Protein AF-A0A6G1SJN9-F1 (afdb_monomer_lite)

Secondary structure (DSSP, 8-state):
-B-TTSSB--------HHHHHHHHSHHHHHHHHHHHHHHHHH--HHHHHHHHHHHHHHHHHHHHHHHHHHT----PPPPPPP----------------------------

Foldseek 3Di:
DQDPVSDDDDDDDDDDPVVVVLCPPPVNVVLVVVLVVVLVPDDDDPVSVVSVVVNVVVSVVVSVVVCVVVVVDPDDDRDDPPDPPPPPPDDDDDDDDDDDDDDDDDDDDD

pLDDT: mean 72.7, std 18.98, range [38.31, 94.0]

Radius of gyration: 26.53 Å; chains: 1; bounding box: 51×77×39 Å

Organism: NCBI:txid561515

InterPro domains:
  IPR015925 Ryanodine/Inositol 1,4,5-trisphosphate receptor [PTHR46399] (1-83)

Sequence (110 aa):
IMGSSKRIERVYFEIKESTLDQWAKPQIQESKRAFFYSIVTEGDGKEKLEAFVNFCEDTIFEMQHASNILGEDAEEPPTKADKYPFDAGASSSSSDASSSGSSGGGGGAT

Structure (mmCIF, N/CA/C/O backbone):
data_AF-A0A6G1SJN9-F1
#
_entry.id   AF-A0A6G1SJN9-F1
#
loop_
_atom_site.group_PDB
_atom_site.id
_atom_site.type_symbol
_atom_site.label_atom_id
_atom_site.label_alt_id
_atom_site.label_comp_id
_atom_site.label_asym_id
_atom_site.label_entity_id
_atom_site.label_seq_id
_atom_site.pdbx_PDB_ins_code
_atom_site.Cartn_x
_atom_site.Cartn_y
_atom_site.Cartn_z
_atom_site.occupancy
_atom_site.B_iso_or_equiv
_atom_site.auth_seq_id
_atom_site.auth_comp_id
_atom_site.auth_asym_id
_atom_site.auth_atom_id
_atom_site.pdbx_PDB_model_num
ATOM 1 N N . ILE A 1 1 ? -13.438 5.556 3.518 1.00 87.31 1 ILE A N 1
ATOM 2 C CA . ILE A 1 1 ? -12.780 6.130 4.718 1.00 87.31 1 ILE A CA 1
ATOM 3 C C . ILE A 1 1 ? -13.831 6.661 5.691 1.00 87.31 1 ILE A C 1
ATOM 5 O O . ILE A 1 1 ? -14.969 6.862 5.276 1.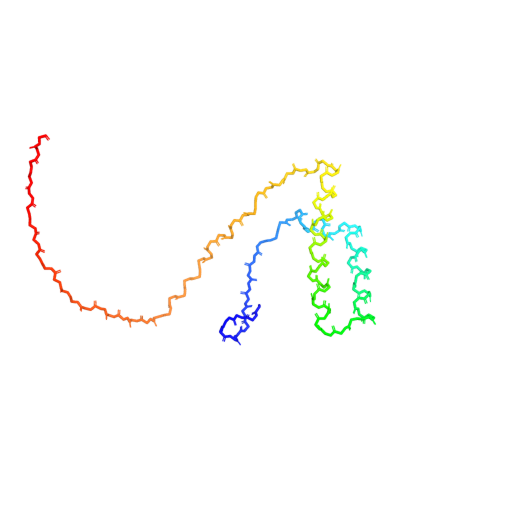00 87.31 1 ILE A O 1
ATOM 9 N N . MET A 1 2 ? -13.494 6.835 6.972 1.00 91.25 2 MET A N 1
ATOM 10 C CA . MET A 1 2 ? -14.375 7.524 7.922 1.00 91.25 2 MET A CA 1
ATOM 11 C C . MET A 1 2 ? -14.143 9.029 7.781 1.00 91.25 2 MET A C 1
ATOM 13 O O . MET A 1 2 ? -13.050 9.504 8.076 1.00 91.25 2 MET A O 1
ATOM 17 N N . GLY A 1 3 ? -15.139 9.755 7.276 1.00 87.69 3 GLY A N 1
ATOM 18 C CA . GLY A 1 3 ? -15.045 11.206 7.115 1.00 87.69 3 GLY A CA 1
ATOM 19 C C . GLY A 1 3 ? -15.366 11.960 8.406 1.00 87.69 3 GLY A C 1
ATOM 20 O O . GLY A 1 3 ? -15.851 11.387 9.386 1.00 87.69 3 GLY A O 1
ATOM 21 N N . SER A 1 4 ? -15.169 13.281 8.397 1.00 88.69 4 SER A N 1
ATOM 22 C CA . SER A 1 4 ? -15.484 14.175 9.527 1.00 88.69 4 SER A CA 1
ATOM 23 C C . SER A 1 4 ? -16.956 14.100 9.962 1.00 88.69 4 SER A C 1
ATOM 25 O O . SER A 1 4 ? -17.284 14.364 11.116 1.00 88.69 4 SER A O 1
ATOM 27 N N . SER A 1 5 ? -17.841 13.679 9.050 1.00 90.19 5 SER A N 1
ATOM 28 C CA . SER A 1 5 ? -19.269 13.448 9.287 1.00 90.19 5 SER A CA 1
ATOM 29 C C . SER A 1 5 ? -19.577 12.194 10.127 1.00 90.19 5 SER A C 1
ATOM 31 O O . SER A 1 5 ? -20.746 11.911 10.391 1.00 90.19 5 SER A O 1
ATOM 33 N N . LYS A 1 6 ? -18.550 11.421 10.529 1.00 91.56 6 LYS A N 1
ATOM 34 C CA . LYS A 1 6 ? -18.654 10.095 11.174 1.00 91.56 6 LYS A CA 1
ATOM 35 C C . LYS A 1 6 ? -19.460 9.075 10.360 1.00 91.56 6 LYS A C 1
ATOM 37 O O . LYS A 1 6 ? -19.903 8.061 10.897 1.00 91.56 6 LYS A O 1
ATOM 42 N N . ARG A 1 7 ? -19.646 9.323 9.062 1.00 92.38 7 ARG A N 1
ATOM 43 C CA . ARG A 1 7 ? -20.237 8.376 8.115 1.00 92.38 7 ARG A CA 1
ATOM 44 C C . ARG A 1 7 ? -19.151 7.751 7.24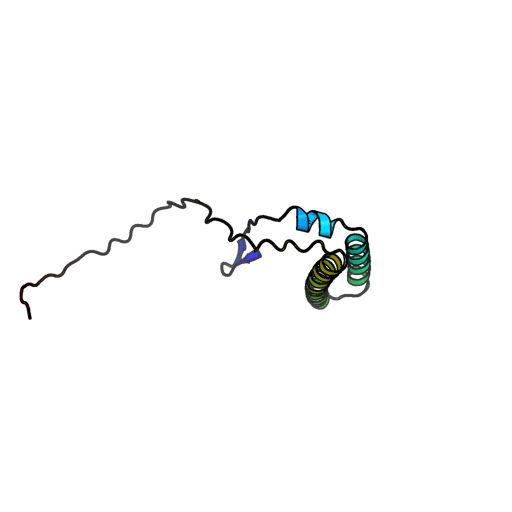8 1.00 92.38 7 ARG A C 1
ATOM 46 O O . ARG A 1 7 ? -18.059 8.294 7.088 1.00 92.38 7 ARG A O 1
ATOM 53 N N . ILE A 1 8 ? -19.461 6.570 6.723 1.00 93.44 8 ILE A N 1
ATOM 54 C CA . ILE A 1 8 ? -18.577 5.850 5.811 1.00 93.44 8 ILE A CA 1
ATOM 55 C C . ILE A 1 8 ? -18.683 6.483 4.427 1.00 93.44 8 ILE A C 1
ATOM 57 O O . ILE A 1 8 ? -19.766 6.550 3.849 1.00 93.44 8 ILE A O 1
ATOM 61 N N . GLU A 1 9 ? -17.546 6.916 3.899 1.00 94.00 9 GLU A N 1
ATOM 62 C CA . GLU A 1 9 ? -17.434 7.586 2.607 1.00 94.00 9 GLU A CA 1
ATOM 63 C C . GLU A 1 9 ? -16.640 6.712 1.626 1.00 94.00 9 GLU A C 1
ATOM 65 O O . GLU A 1 9 ? -15.669 6.042 2.007 1.00 94.00 9 GLU A O 1
ATOM 70 N N . ARG A 1 10 ? -17.064 6.697 0.357 1.00 93.38 10 ARG A N 1
ATOM 71 C CA . ARG A 1 10 ? -16.386 5.993 -0.742 1.00 93.38 10 ARG A CA 1
ATOM 72 C C . ARG A 1 10 ? -15.576 6.996 -1.556 1.00 93.38 10 ARG A C 1
ATOM 74 O O . ARG A 1 10 ? -16.081 8.069 -1.864 1.00 93.38 10 ARG A O 1
ATOM 81 N N . VAL A 1 11 ? -14.348 6.626 -1.906 1.00 92.44 11 VAL A N 1
ATOM 82 C CA . VAL A 1 11 ? -13.431 7.444 -2.710 1.00 92.44 11 VAL A CA 1
ATOM 83 C C . VAL A 1 11 ? -13.077 6.646 -3.958 1.00 92.44 11 VAL A C 1
ATOM 85 O O . VAL A 1 11 ? -12.713 5.477 -3.841 1.00 92.44 11 VAL A O 1
ATOM 88 N N . TYR A 1 12 ? -13.206 7.272 -5.126 1.00 93.12 12 TYR A N 1
ATOM 89 C CA . TYR A 1 12 ? -12.846 6.688 -6.416 1.00 93.12 12 TYR A CA 1
ATOM 90 C C . TYR A 1 12 ? -11.656 7.450 -6.992 1.00 93.12 12 TYR A C 1
ATOM 92 O O . TYR A 1 12 ? -11.641 8.682 -6.987 1.00 93.12 12 TYR A O 1
ATOM 100 N N . PHE A 1 13 ? -10.670 6.711 -7.480 1.00 92.06 13 PHE A N 1
ATOM 101 C CA . PHE A 1 13 ? -9.473 7.239 -8.116 1.00 92.06 13 PHE A CA 1
ATOM 102 C C . PHE A 1 13 ? -9.041 6.288 -9.230 1.00 92.06 13 PHE A C 1
ATOM 104 O O . PHE A 1 13 ? -9.379 5.103 -9.211 1.00 92.06 13 PHE A O 1
ATOM 111 N N . GLU A 1 14 ? -8.320 6.830 -10.202 1.00 92.12 14 GLU A N 1
ATOM 112 C CA . GLU A 1 14 ? -7.711 6.055 -11.274 1.00 92.12 14 GLU A CA 1
ATOM 113 C C . GLU A 1 14 ? -6.382 5.459 -10.798 1.00 92.12 14 GLU A C 1
ATOM 115 O O . GLU A 1 14 ? -5.631 6.100 -10.060 1.00 92.12 14 GLU A O 1
ATOM 120 N N . ILE A 1 15 ? -6.097 4.226 -11.215 1.00 87.56 15 ILE A N 1
ATOM 121 C CA . ILE A 1 15 ? -4.815 3.559 -10.978 1.00 87.56 15 ILE A CA 1
ATOM 122 C C . ILE A 1 15 ? -4.169 3.334 -12.337 1.00 87.56 15 ILE A C 1
ATOM 124 O O . ILE A 1 15 ? -4.797 2.764 -13.228 1.00 87.56 15 ILE A O 1
ATOM 128 N N . LYS A 1 16 ? -2.913 3.761 -12.480 1.00 88.25 16 LYS A N 1
ATOM 129 C CA . LYS A 1 16 ? -2.135 3.538 -13.699 1.00 88.25 16 LYS A CA 1
ATOM 130 C C . LYS A 1 16 ? -1.846 2.047 -13.874 1.00 88.25 16 LYS A C 1
ATOM 132 O O . LYS A 1 16 ? -1.494 1.364 -12.912 1.00 88.25 16 LYS A O 1
ATOM 137 N N . GLU A 1 17 ? -1.932 1.560 -15.109 1.00 88.56 17 GLU A N 1
ATOM 138 C CA . GLU A 1 17 ? -1.629 0.163 -15.451 1.00 88.56 17 GLU A CA 1
ATOM 139 C C . GLU A 1 17 ? -0.187 -0.214 -15.071 1.00 88.56 17 GLU A C 1
ATOM 141 O O . GLU A 1 17 ? 0.037 -1.242 -14.438 1.00 88.56 17 GLU A O 1
ATOM 146 N N . SER A 1 18 ? 0.773 0.692 -15.287 1.00 86.06 18 SER A N 1
ATOM 147 C CA . SER A 1 18 ? 2.177 0.500 -14.896 1.00 86.06 18 SER A CA 1
ATOM 148 C C . SER A 1 18 ? 2.372 0.258 -13.394 1.00 86.06 18 SER A C 1
ATOM 150 O O . SER A 1 18 ? 3.241 -0.517 -12.993 1.00 86.06 18 SER A O 1
ATOM 152 N N . THR A 1 19 ? 1.549 0.874 -12.541 1.00 86.00 19 THR A N 1
ATOM 153 C CA . THR A 1 19 ? 1.580 0.639 -11.090 1.00 86.00 19 THR A CA 1
ATOM 154 C C . THR A 1 19 ? 1.072 -0.761 -10.743 1.00 86.00 19 THR A C 1
ATOM 156 O O . THR A 1 19 ? 1.600 -1.398 -9.830 1.00 86.00 19 THR A O 1
ATOM 159 N N . LEU A 1 20 ? 0.081 -1.276 -11.479 1.00 89.75 20 LEU A N 1
ATOM 160 C CA . LEU A 1 20 ? -0.398 -2.651 -11.310 1.00 89.75 20 LEU A CA 1
ATOM 161 C C . LEU A 1 20 ? 0.666 -3.664 -11.741 1.00 89.75 20 LEU A C 1
ATOM 163 O O . LEU A 1 20 ? 0.885 -4.648 -11.033 1.00 89.75 20 LEU A O 1
ATOM 167 N N . ASP A 1 21 ? 1.367 -3.392 -12.840 1.00 89.56 21 ASP A N 1
ATOM 168 C CA . ASP A 1 21 ? 2.452 -4.244 -13.327 1.00 89.56 21 ASP A CA 1
ATOM 169 C C . ASP A 1 21 ? 3.618 -4.300 -12.334 1.00 89.56 21 ASP A C 1
ATOM 171 O O . ASP A 1 21 ? 4.110 -5.382 -12.006 1.00 89.56 21 ASP A O 1
ATOM 175 N N . GLN A 1 22 ? 4.025 -3.151 -11.781 1.00 87.75 22 GLN A N 1
ATOM 176 C CA . GLN A 1 22 ? 5.039 -3.092 -10.723 1.00 87.75 22 GLN A CA 1
ATOM 177 C C . GLN A 1 22 ? 4.600 -3.859 -9.470 1.00 87.75 22 GLN A C 1
ATOM 179 O O . GLN A 1 22 ? 5.394 -4.605 -8.898 1.00 87.75 22 GLN A O 1
ATOM 184 N N . TRP A 1 23 ? 3.331 -3.740 -9.072 1.00 89.38 23 TRP A N 1
ATOM 185 C CA . TRP A 1 23 ? 2.765 -4.479 -7.941 1.00 89.38 23 TRP A CA 1
ATOM 186 C C . TRP A 1 23 ? 2.699 -5.996 -8.178 1.00 89.38 23 TRP A C 1
ATOM 188 O O . TRP A 1 23 ? 2.767 -6.785 -7.232 1.00 89.38 23 TRP A O 1
ATOM 198 N N . ALA A 1 24 ? 2.589 -6.426 -9.436 1.00 90.00 24 ALA A N 1
ATOM 199 C CA . ALA A 1 24 ? 2.597 -7.831 -9.816 1.00 90.00 24 ALA A CA 1
ATOM 200 C C . ALA A 1 24 ? 4.010 -8.441 -9.897 1.00 90.00 24 ALA A C 1
ATOM 202 O O . ALA A 1 24 ? 4.119 -9.668 -9.983 1.00 90.00 24 ALA A O 1
ATOM 203 N N . LYS A 1 25 ? 5.083 -7.632 -9.835 1.00 89.25 25 LYS A N 1
ATOM 204 C CA . LYS A 1 25 ? 6.467 -8.133 -9.871 1.00 89.25 25 LYS A CA 1
ATOM 205 C C . LYS A 1 25 ? 6.706 -9.130 -8.713 1.00 89.25 25 LYS A C 1
ATOM 207 O O . LYS A 1 25 ? 6.317 -8.846 -7.576 1.00 89.25 25 LYS A O 1
ATOM 212 N N . PRO A 1 26 ? 7.379 -10.277 -8.956 1.00 87.75 26 PRO A N 1
ATOM 213 C CA . PRO A 1 26 ? 7.574 -11.324 -7.945 1.00 87.75 26 PRO A CA 1
ATOM 214 C C . PRO A 1 26 ? 8.207 -10.833 -6.638 1.00 87.75 26 PRO A C 1
ATOM 216 O O . PRO A 1 26 ? 7.766 -11.241 -5.569 1.00 87.75 26 PRO A O 1
ATOM 219 N N . GLN A 1 27 ? 9.171 -9.906 -6.722 1.00 87.12 27 GLN A N 1
ATOM 220 C CA . GLN A 1 27 ? 9.808 -9.271 -5.562 1.00 87.12 27 GLN A CA 1
ATOM 221 C C . GLN A 1 27 ? 8.775 -8.630 -4.622 1.00 87.12 27 GLN A C 1
ATOM 223 O O . GLN A 1 27 ? 8.786 -8.891 -3.423 1.00 87.12 27 GLN A O 1
ATOM 228 N N . ILE A 1 28 ? 7.852 -7.836 -5.175 1.00 87.69 28 ILE A N 1
ATOM 229 C CA . ILE A 1 28 ? 6.831 -7.115 -4.404 1.00 87.69 28 ILE A CA 1
ATOM 230 C C . ILE A 1 28 ? 5.792 -8.087 -3.834 1.00 87.69 28 ILE A C 1
ATOM 232 O O . ILE A 1 28 ? 5.313 -7.933 -2.711 1.00 87.69 28 ILE A O 1
ATOM 236 N N . GLN A 1 29 ? 5.442 -9.135 -4.584 1.00 90.56 29 GLN A N 1
ATOM 237 C CA . GLN A 1 29 ? 4.522 -10.158 -4.089 1.00 90.56 29 GLN A CA 1
ATOM 238 C C . GLN A 1 29 ? 5.112 -10.959 -2.924 1.00 90.56 29 GLN A C 1
ATOM 240 O O . GLN A 1 29 ? 4.393 -11.280 -1.972 1.00 90.56 29 GLN A O 1
ATOM 245 N N . GLU A 1 30 ? 6.402 -11.284 -2.991 1.00 91.12 30 GLU A N 1
ATOM 246 C CA . GLU A 1 30 ? 7.109 -12.010 -1.942 1.00 91.12 30 GLU A CA 1
ATOM 247 C C . GLU A 1 30 ? 7.311 -11.142 -0.693 1.00 91.12 30 GLU A C 1
ATOM 249 O O . GLU A 1 30 ? 6.992 -11.605 0.406 1.00 91.12 30 GLU A O 1
ATOM 254 N N . SER A 1 31 ? 7.705 -9.869 -0.846 1.00 88.81 31 SER A N 1
ATOM 255 C CA . SER A 1 31 ? 7.830 -8.923 0.275 1.00 88.81 31 SER A CA 1
ATOM 256 C C . SER A 1 31 ? 6.484 -8.676 0.963 1.00 88.81 31 SER A C 1
ATOM 258 O O . SER A 1 31 ? 6.382 -8.800 2.185 1.00 88.81 31 SER A O 1
ATOM 260 N N . LYS A 1 32 ? 5.406 -8.477 0.190 1.00 90.88 32 LYS A N 1
ATOM 261 C CA . LYS A 1 32 ? 4.032 -8.395 0.708 1.00 90.88 32 LYS A CA 1
ATOM 262 C C . LYS A 1 32 ? 3.651 -9.643 1.497 1.00 90.88 32 LYS A C 1
ATOM 264 O O . LYS A 1 32 ? 3.065 -9.547 2.575 1.00 90.88 32 LYS A O 1
ATOM 269 N N . ARG A 1 33 ? 3.927 -10.830 0.948 1.00 89.94 33 ARG A N 1
ATOM 270 C CA . ARG A 1 33 ? 3.606 -12.096 1.609 1.00 89.94 33 ARG A CA 1
ATOM 271 C C . ARG A 1 33 ? 4.346 -12.189 2.941 1.00 89.94 33 ARG A C 1
ATOM 273 O O . ARG A 1 33 ? 3.693 -12.412 3.956 1.00 89.94 33 ARG A O 1
ATOM 280 N N . ALA A 1 34 ? 5.663 -11.996 2.938 1.00 88.31 34 ALA A N 1
ATOM 281 C CA . ALA A 1 34 ? 6.500 -12.041 4.135 1.00 88.31 34 ALA A CA 1
ATOM 282 C C . ALA A 1 34 ? 6.012 -11.058 5.212 1.00 88.31 34 ALA A C 1
ATOM 284 O O . ALA A 1 34 ? 5.857 -11.439 6.373 1.00 88.31 34 ALA A O 1
ATOM 285 N N . PHE A 1 35 ? 5.668 -9.836 4.804 1.00 87.31 35 PHE A N 1
ATOM 286 C CA . PHE A 1 35 ? 5.132 -8.806 5.682 1.00 87.31 35 PHE A CA 1
ATOM 287 C C . PHE A 1 35 ? 3.816 -9.220 6.361 1.00 87.31 35 PHE A C 1
ATOM 289 O O . PHE A 1 35 ? 3.692 -9.131 7.584 1.00 87.31 35 PHE A O 1
ATOM 296 N N . PHE A 1 36 ? 2.844 -9.744 5.602 1.00 85.44 36 PHE A N 1
ATOM 297 C CA . PHE A 1 36 ? 1.581 -10.215 6.185 1.00 85.44 36 PHE A CA 1
ATOM 298 C C . PHE A 1 36 ? 1.776 -11.384 7.149 1.00 85.44 36 PHE A C 1
ATOM 300 O O . PHE A 1 36 ? 1.075 -11.442 8.159 1.00 85.44 36 PHE A O 1
ATOM 307 N N . TYR A 1 37 ? 2.711 -12.297 6.867 1.00 85.12 37 TYR A N 1
ATOM 308 C CA . TYR A 1 37 ? 3.040 -13.355 7.821 1.00 85.12 37 TYR A CA 1
ATOM 309 C C . TYR A 1 37 ? 3.555 -12.754 9.130 1.00 85.12 37 TYR A C 1
ATOM 311 O O . TYR A 1 37 ? 2.962 -13.035 10.165 1.00 85.12 37 TYR A O 1
ATOM 319 N N . SER A 1 38 ? 4.557 -11.869 9.077 1.00 82.00 38 SER A N 1
ATOM 320 C CA . SER A 1 38 ? 5.133 -11.212 10.262 1.00 82.00 38 SER A CA 1
ATOM 321 C C . SER A 1 38 ? 4.084 -10.451 11.092 1.00 82.00 38 SER A C 1
ATOM 323 O O . SER A 1 38 ? 3.959 -10.695 12.295 1.00 82.00 38 SER A O 1
ATOM 325 N N . ILE A 1 39 ? 3.244 -9.621 10.458 1.00 78.69 39 ILE A N 1
ATOM 326 C CA . ILE A 1 39 ? 2.200 -8.839 11.148 1.00 78.69 39 ILE A CA 1
ATOM 327 C C . ILE A 1 39 ? 1.155 -9.709 11.856 1.00 78.69 39 ILE A C 1
ATOM 329 O O . ILE A 1 39 ? 0.638 -9.331 12.916 1.00 78.69 39 ILE A O 1
ATOM 333 N N . VAL A 1 40 ? 0.772 -10.839 11.253 1.00 67.75 40 VAL A N 1
ATOM 334 C CA . VAL A 1 40 ? -0.268 -11.716 11.809 1.00 67.75 40 VAL A CA 1
ATOM 335 C C . VAL A 1 40 ? 0.247 -12.462 13.038 1.00 67.75 40 VAL A C 1
ATOM 337 O O . VAL A 1 40 ? -0.535 -12.681 13.962 1.00 67.75 40 VAL A O 1
ATOM 340 N N . THR A 1 41 ? 1.537 -12.799 13.080 1.00 70.75 41 THR A N 1
ATOM 341 C CA . THR A 1 41 ? 2.152 -13.497 14.217 1.00 70.75 41 THR A CA 1
ATOM 342 C C . THR A 1 41 ? 2.517 -12.604 15.400 1.00 70.75 41 THR A C 1
ATOM 344 O O . THR A 1 41 ? 2.455 -13.100 16.520 1.00 70.75 41 THR A O 1
ATOM 347 N N . GLU A 1 42 ? 2.888 -11.332 15.197 1.00 65.88 42 GLU A N 1
ATOM 348 C CA . GLU A 1 42 ? 3.628 -10.583 16.238 1.00 65.88 42 GLU A CA 1
ATOM 349 C C . GLU A 1 42 ? 3.000 -9.257 16.717 1.00 65.88 42 GLU A C 1
ATOM 351 O O . GLU A 1 42 ? 3.348 -8.801 17.801 1.00 65.88 42 GLU A O 1
ATOM 356 N N . GLY A 1 43 ? 2.071 -8.629 15.984 1.00 63.22 43 GLY A N 1
ATOM 357 C CA . GLY A 1 43 ? 1.585 -7.282 16.347 1.00 63.22 43 GLY A CA 1
ATOM 358 C C . GLY A 1 43 ? 0.371 -7.239 17.292 1.00 63.22 43 GLY A C 1
ATOM 359 O O . GLY A 1 43 ? -0.505 -8.107 17.225 1.00 63.22 43 GLY A O 1
ATOM 360 N N . ASP A 1 44 ? 0.240 -6.159 18.071 1.00 65.00 44 ASP A N 1
ATOM 361 C CA . ASP A 1 44 ? -1.008 -5.739 18.734 1.00 65.00 44 ASP A CA 1
ATOM 362 C C . ASP A 1 44 ? -1.646 -4.534 17.994 1.00 65.00 44 ASP A C 1
ATOM 364 O O . ASP A 1 44 ? -1.000 -3.845 17.203 1.00 65.00 44 ASP A O 1
ATOM 368 N N . GLY A 1 45 ? -2.951 -4.300 18.155 1.00 67.56 45 GLY A N 1
ATOM 369 C CA . GLY A 1 45 ? -3.791 -3.602 17.159 1.00 67.56 45 GLY A CA 1
ATOM 370 C C . GLY A 1 45 ? -3.323 -2.228 16.627 1.00 67.56 45 GLY A C 1
ATOM 371 O O . GLY A 1 45 ? -3.543 -1.946 15.449 1.00 67.56 45 GLY A O 1
ATOM 372 N N . LYS A 1 46 ? -2.691 -1.370 17.445 1.00 74.69 46 LYS A N 1
ATOM 373 C CA . LYS A 1 46 ? -2.170 -0.060 16.984 1.00 74.69 46 LYS A CA 1
ATOM 374 C C . LYS A 1 46 ? -0.835 -0.179 16.242 1.00 74.69 46 LYS A C 1
ATOM 376 O O . LYS A 1 46 ? -0.660 0.484 15.225 1.00 74.69 46 LYS A O 1
ATOM 381 N N . GLU A 1 47 ? 0.051 -1.055 16.704 1.00 78.69 47 GLU A N 1
ATOM 382 C CA . GLU A 1 47 ? 1.374 -1.290 16.109 1.00 78.69 47 GLU A CA 1
ATOM 383 C C . GLU A 1 47 ? 1.250 -1.927 14.717 1.00 78.69 47 GLU A C 1
ATOM 385 O O . GLU A 1 47 ? 2.024 -1.617 13.815 1.00 78.69 47 GLU A O 1
ATOM 390 N N . LYS A 1 48 ? 0.202 -2.737 14.487 1.00 82.75 48 LYS A N 1
ATOM 391 C CA . LYS A 1 48 ? -0.1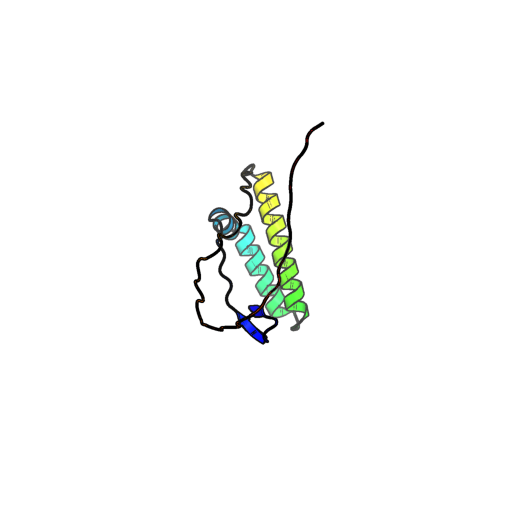06 -3.292 13.155 1.00 82.75 48 LYS A CA 1
ATOM 392 C C . LYS A 1 48 ? -0.389 -2.223 12.106 1.00 82.75 48 LYS A C 1
ATOM 394 O O . LYS A 1 48 ? -0.027 -2.404 10.947 1.00 82.75 48 LYS A O 1
ATOM 399 N N . LEU A 1 49 ? -1.081 -1.148 12.486 1.00 85.94 49 LEU A N 1
ATOM 400 C CA . LEU A 1 49 ? -1.424 -0.089 11.541 1.00 85.94 49 LEU A CA 1
ATOM 401 C C . LEU A 1 49 ? -0.185 0.726 11.172 1.00 85.94 49 LEU A C 1
ATOM 403 O O . LEU A 1 49 ? 0.013 1.019 9.999 1.00 85.94 49 LEU A O 1
ATOM 407 N N . GLU A 1 50 ? 0.648 1.047 12.158 1.00 87.12 50 GLU A N 1
ATOM 408 C CA . GLU A 1 50 ? 1.904 1.764 11.939 1.00 87.12 50 GLU A CA 1
ATOM 409 C C . GLU A 1 50 ? 2.861 0.951 11.058 1.00 87.12 50 GLU A C 1
ATOM 411 O O . GLU A 1 50 ? 3.326 1.449 10.036 1.00 87.12 50 GLU A O 1
ATOM 416 N N . ALA A 1 51 ? 3.044 -0.340 11.353 1.00 87.19 51 ALA A N 1
ATOM 417 C CA . ALA A 1 51 ? 3.840 -1.234 10.515 1.00 87.19 51 ALA A CA 1
ATOM 418 C C . ALA A 1 51 ? 3.288 -1.354 9.079 1.00 87.19 51 ALA A C 1
ATOM 420 O O . ALA A 1 51 ? 4.062 -1.425 8.128 1.00 87.19 51 ALA A O 1
ATOM 421 N N . PHE A 1 52 ? 1.959 -1.352 8.899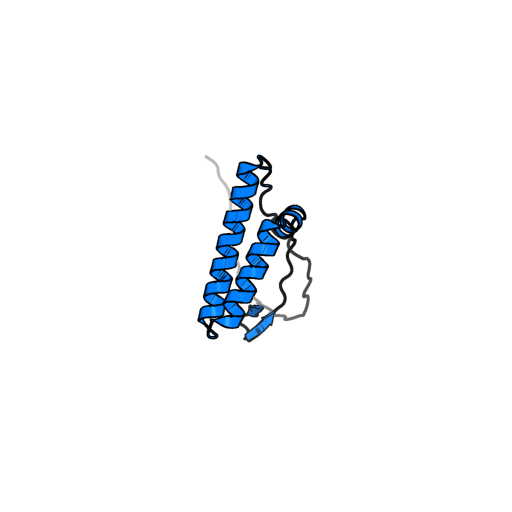 1.00 89.75 52 PHE A N 1
ATOM 422 C CA . PHE A 1 52 ? 1.324 -1.370 7.574 1.00 89.75 52 PHE A CA 1
ATOM 423 C C . PHE A 1 52 ? 1.586 -0.099 6.770 1.00 89.75 52 PHE A C 1
ATOM 425 O O . PHE A 1 52 ? 1.831 -0.189 5.568 1.00 89.75 52 PHE A O 1
ATOM 432 N N . VAL A 1 53 ? 1.555 1.067 7.415 1.00 90.94 53 VAL A N 1
ATOM 433 C CA . VAL A 1 53 ? 1.890 2.332 6.751 1.00 90.94 53 VAL A CA 1
ATOM 434 C C . VAL A 1 53 ? 3.365 2.340 6.350 1.00 90.94 53 VAL A C 1
ATOM 436 O O . VAL A 1 53 ? 3.650 2.604 5.186 1.00 90.94 53 VAL A O 1
ATOM 439 N N . ASN A 1 54 ? 4.270 1.932 7.245 1.00 90.75 54 ASN A N 1
ATOM 440 C CA . ASN A 1 54 ? 5.705 1.846 6.946 1.00 90.75 54 ASN A CA 1
ATOM 441 C C 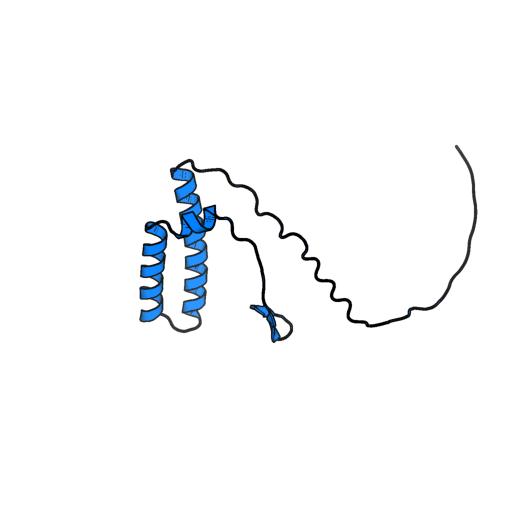. ASN A 1 54 ? 5.989 0.913 5.758 1.00 90.75 54 ASN A C 1
ATOM 443 O O . ASN A 1 54 ? 6.714 1.280 4.843 1.00 90.75 54 ASN A O 1
ATOM 447 N N . PHE A 1 55 ? 5.339 -0.255 5.700 1.00 92.00 55 PHE A N 1
ATOM 448 C CA . PHE A 1 55 ? 5.464 -1.157 4.552 1.00 92.00 55 PHE A CA 1
ATOM 449 C C . PHE A 1 55 ? 4.977 -0.529 3.238 1.00 92.00 55 PHE A C 1
ATOM 451 O O . PHE A 1 55 ? 5.582 -0.748 2.186 1.00 92.00 55 PHE A O 1
ATOM 458 N N . CYS A 1 56 ? 3.886 0.244 3.269 1.00 92.00 56 CYS A N 1
ATOM 459 C CA . CYS A 1 56 ? 3.415 0.961 2.083 1.00 92.00 56 CYS A CA 1
ATOM 460 C C . CYS A 1 56 ? 4.450 1.992 1.601 1.00 92.00 56 CYS A C 1
ATOM 462 O O . CYS A 1 56 ? 4.658 2.112 0.395 1.00 92.00 56 CYS A O 1
ATOM 464 N N . GLU A 1 57 ? 5.100 2.707 2.523 1.00 92.31 57 GLU A N 1
ATOM 465 C CA . GLU A 1 57 ? 6.159 3.673 2.209 1.00 92.31 57 GLU A CA 1
ATOM 466 C C . GLU A 1 57 ? 7.402 2.983 1.627 1.00 92.31 57 GLU A C 1
ATOM 468 O O . GLU A 1 57 ? 7.870 3.372 0.552 1.00 92.31 57 GLU A O 1
ATOM 473 N N . ASP A 1 58 ? 7.865 1.902 2.260 1.00 91.75 58 ASP A N 1
ATOM 474 C CA . ASP A 1 58 ? 9.002 1.104 1.784 1.00 91.75 58 ASP A CA 1
ATOM 475 C C . ASP A 1 58 ? 8.738 0.523 0.388 1.00 91.75 58 ASP A C 1
ATOM 477 O O . ASP A 1 58 ? 9.604 0.554 -0.487 1.00 91.75 58 ASP A O 1
ATOM 481 N N . THR A 1 59 ? 7.513 0.053 0.132 1.00 91.44 59 THR A N 1
ATOM 482 C CA . THR A 1 59 ? 7.148 -0.531 -1.166 1.00 91.44 59 THR A CA 1
ATOM 483 C C . THR A 1 59 ? 7.201 0.498 -2.296 1.00 91.44 59 THR A C 1
ATOM 485 O O . THR A 1 59 ? 7.643 0.176 -3.399 1.00 91.44 59 THR A O 1
ATOM 488 N N . ILE A 1 60 ? 6.781 1.742 -2.043 1.00 88.81 60 ILE A N 1
ATOM 489 C CA . ILE A 1 60 ? 6.881 2.820 -3.038 1.00 88.81 60 ILE A CA 1
ATOM 490 C C . ILE A 1 60 ? 8.352 3.094 -3.359 1.00 88.81 60 ILE A C 1
ATOM 492 O O . ILE A 1 60 ? 8.716 3.203 -4.533 1.00 88.81 60 ILE A O 1
ATOM 496 N N . PHE A 1 61 ? 9.203 3.156 -2.334 1.00 88.81 61 PHE A N 1
ATOM 497 C CA . PHE A 1 61 ? 10.633 3.366 -2.526 1.00 88.81 61 PHE A CA 1
ATOM 498 C C . PHE A 1 61 ? 11.283 2.217 -3.312 1.00 88.81 61 PHE A C 1
ATOM 500 O O . PHE A 1 61 ? 12.039 2.469 -4.251 1.00 88.81 61 PHE A O 1
ATOM 507 N N . GLU A 1 62 ? 10.948 0.960 -3.004 1.00 86.69 62 GLU A N 1
ATOM 508 C CA . GLU A 1 62 ? 11.429 -0.204 -3.757 1.00 86.69 62 GLU A CA 1
ATOM 509 C C . GLU A 1 62 ? 11.007 -0.159 -5.230 1.00 86.69 62 GLU A C 1
ATOM 511 O O . GLU A 1 62 ? 11.830 -0.409 -6.114 1.00 86.69 62 GLU A O 1
ATOM 516 N N . MET A 1 63 ? 9.747 0.188 -5.513 1.00 85.00 63 MET A N 1
ATOM 517 C CA . MET A 1 63 ? 9.234 0.299 -6.881 1.00 85.00 63 MET A CA 1
ATOM 518 C C . MET A 1 63 ? 9.959 1.379 -7.690 1.00 85.00 63 MET A C 1
ATOM 520 O O . MET A 1 63 ? 10.334 1.138 -8.842 1.00 85.00 63 MET A O 1
ATOM 524 N N . GLN A 1 64 ? 10.199 2.550 -7.093 1.00 85.19 64 GLN A N 1
ATOM 525 C CA . GLN A 1 64 ? 10.942 3.641 -7.731 1.00 85.19 64 GLN A CA 1
ATOM 526 C C . GLN A 1 64 ? 12.413 3.272 -7.947 1.00 85.19 64 GLN A C 1
ATOM 528 O O . GLN A 1 64 ? 12.955 3.478 -9.033 1.00 85.19 64 GLN A O 1
ATOM 533 N N . HIS A 1 65 ? 13.053 2.667 -6.943 1.00 83.88 65 HIS A N 1
ATOM 534 C CA . HIS A 1 65 ? 14.446 2.244 -7.034 1.00 83.88 65 HIS A CA 1
ATOM 535 C C . HIS A 1 65 ? 14.651 1.172 -8.111 1.00 83.88 65 HIS A C 1
ATOM 537 O O . HIS A 1 65 ? 15.561 1.292 -8.932 1.00 83.88 65 HIS A O 1
ATOM 543 N N . ALA A 1 66 ? 13.775 0.163 -8.161 1.00 81.06 66 ALA A N 1
ATOM 544 C CA . ALA A 1 66 ? 13.815 -0.876 -9.184 1.00 81.06 66 ALA A CA 1
ATOM 545 C C . ALA A 1 66 ? 13.626 -0.290 -10.592 1.00 81.06 66 ALA A C 1
ATOM 547 O O . ALA A 1 66 ? 14.383 -0.624 -11.500 1.00 81.06 66 ALA A O 1
ATOM 548 N N . SER A 1 67 ? 12.670 0.625 -10.771 1.00 80.62 67 SER A N 1
ATOM 549 C CA . SER A 1 67 ? 12.407 1.260 -12.072 1.00 80.62 67 SER A CA 1
ATOM 550 C C . SER A 1 67 ? 13.594 2.104 -12.558 1.00 80.62 67 SER A C 1
ATOM 552 O O . SER A 1 67 ? 13.953 2.041 -13.734 1.00 80.62 67 SER A O 1
ATOM 554 N N . ASN A 1 68 ? 14.264 2.818 -11.645 1.00 78.88 68 ASN A N 1
ATOM 555 C CA . ASN A 1 68 ? 15.470 3.590 -11.949 1.00 78.88 68 ASN A CA 1
ATOM 556 C C . ASN A 1 68 ? 16.661 2.691 -12.335 1.00 78.88 68 ASN A C 1
ATOM 558 O O . ASN A 1 68 ? 17.395 3.000 -13.269 1.00 78.88 68 ASN A O 1
ATOM 562 N N . ILE A 1 69 ? 16.840 1.544 -11.664 1.00 80.31 69 ILE A N 1
ATOM 563 C CA . ILE A 1 69 ? 17.888 0.570 -12.023 1.00 80.31 69 ILE A CA 1
ATOM 564 C C . ILE A 1 69 ? 17.644 -0.025 -13.415 1.00 80.31 69 ILE A C 1
ATOM 566 O O . ILE A 1 69 ? 18.595 -0.217 -14.172 1.00 80.31 69 ILE A O 1
ATOM 570 N N . LEU A 1 70 ? 16.388 -0.333 -13.754 1.00 74.00 70 LEU A N 1
ATOM 571 C CA . LEU A 1 70 ? 16.031 -0.935 -15.042 1.00 74.00 70 LEU A CA 1
ATOM 572 C C . LEU A 1 70 ? 15.994 0.083 -16.199 1.00 74.00 70 LEU A C 1
ATOM 574 O O . LEU A 1 70 ? 15.889 -0.326 -17.354 1.00 74.00 70 LEU A O 1
ATOM 578 N N . GLY A 1 71 ? 16.111 1.385 -15.914 1.00 67.81 71 GLY A N 1
ATOM 579 C CA . GLY A 1 71 ? 16.041 2.443 -16.925 1.00 67.81 71 GLY A CA 1
ATOM 580 C C . GLY A 1 71 ? 14.646 2.613 -17.539 1.00 67.81 71 GLY A C 1
ATOM 581 O O . GLY A 1 71 ? 14.535 3.097 -18.661 1.00 67.81 71 GLY A O 1
ATOM 582 N N . GLU A 1 72 ? 13.589 2.215 -16.821 1.00 65.38 72 GLU A N 1
ATOM 583 C CA . GLU A 1 72 ? 12.179 2.279 -17.256 1.00 65.38 72 GLU A CA 1
ATOM 584 C C . GLU A 1 72 ? 11.540 3.665 -16.999 1.00 65.38 72 GLU A C 1
ATOM 586 O O . GLU A 1 72 ? 10.317 3.788 -16.959 1.00 65.38 72 GLU A O 1
ATOM 591 N N . ASP A 1 73 ? 12.350 4.710 -16.790 1.00 57.25 73 ASP A N 1
ATOM 592 C CA . ASP A 1 73 ? 11.906 6.033 -16.336 1.00 57.25 73 ASP A CA 1
ATOM 593 C C . ASP A 1 73 ? 11.076 6.771 -17.404 1.00 57.25 73 ASP A C 1
ATOM 595 O O . ASP A 1 73 ? 11.584 7.480 -18.272 1.00 57.25 73 ASP A O 1
ATOM 599 N N . ALA A 1 74 ? 9.762 6.582 -17.341 1.00 54.12 74 ALA A N 1
ATOM 600 C CA . ALA A 1 74 ? 8.773 7.477 -17.920 1.00 54.12 74 ALA A CA 1
ATOM 601 C C . ALA A 1 74 ? 7.743 7.799 -16.833 1.00 54.12 74 ALA A C 1
ATOM 603 O O . ALA A 1 74 ? 6.617 7.296 -16.829 1.00 54.12 74 ALA A O 1
ATOM 604 N N . GLU A 1 75 ? 8.157 8.611 -15.860 1.00 58.31 75 GLU A N 1
ATOM 605 C CA . GLU A 1 75 ? 7.260 9.159 -14.849 1.00 58.31 75 GLU A CA 1
ATOM 606 C C . GLU A 1 75 ? 6.313 10.172 -15.513 1.00 58.31 75 GLU A C 1
ATOM 608 O O . GLU A 1 75 ? 6.611 11.356 -15.662 1.00 58.31 75 GLU A O 1
ATOM 613 N N . GLU A 1 76 ? 5.145 9.712 -15.959 1.00 54.97 76 GLU A N 1
ATOM 614 C CA . GLU A 1 76 ? 4.060 10.633 -16.282 1.00 54.97 76 GLU A CA 1
ATOM 615 C C . GLU A 1 76 ? 3.498 11.186 -14.958 1.00 54.97 76 GLU A C 1
ATOM 617 O O . GLU A 1 76 ? 3.226 10.398 -14.040 1.00 54.97 76 GLU A O 1
ATOM 622 N N . PRO A 1 77 ? 3.293 12.509 -14.818 1.00 51.41 77 PRO A N 1
ATOM 623 C CA . PRO A 1 77 ? 2.792 13.097 -13.581 1.00 51.41 77 PRO A CA 1
ATOM 624 C C . PRO A 1 77 ? 1.444 12.482 -13.162 1.00 51.41 77 PRO A C 1
ATOM 626 O O . PRO A 1 77 ? 0.692 11.974 -14.005 1.00 51.41 77 PRO A O 1
ATOM 629 N N . PRO A 1 78 ? 1.106 12.492 -11.859 1.00 52.66 78 PRO A N 1
ATOM 630 C CA . PRO A 1 78 ? -0.214 12.073 -11.407 1.00 52.66 78 PRO A CA 1
ATOM 631 C C . PRO A 1 78 ? -1.268 12.957 -12.082 1.00 52.66 78 PRO A C 1
ATOM 633 O O . PRO A 1 78 ? -1.272 14.181 -11.914 1.00 52.66 78 PRO A O 1
ATOM 636 N N . THR A 1 79 ? -2.153 12.349 -12.871 1.00 54.00 79 THR A N 1
ATOM 637 C CA . THR A 1 79 ? -3.287 13.057 -13.461 1.00 54.00 79 THR A CA 1
ATOM 638 C C . THR A 1 79 ? -4.182 13.518 -12.312 1.00 54.00 79 THR A C 1
ATOM 640 O O . THR A 1 79 ? -4.548 12.747 -11.421 1.00 54.00 79 THR A O 1
ATOM 643 N N . LYS A 1 80 ? -4.499 14.818 -12.264 1.00 56.19 80 LYS A N 1
ATOM 644 C CA . LYS A 1 80 ? -5.556 15.294 -11.366 1.00 56.19 80 LYS A CA 1
ATOM 645 C C . LYS A 1 80 ? -6.829 14.581 -11.798 1.00 56.19 80 LYS A C 1
ATOM 647 O O . LYS A 1 80 ? -7.220 14.730 -12.948 1.00 56.19 80 LYS A O 1
ATOM 652 N N . ALA A 1 81 ? -7.448 13.834 -10.885 1.00 62.44 81 ALA A N 1
ATOM 653 C CA . ALA A 1 81 ? -8.755 13.243 -11.124 1.00 62.44 81 ALA A CA 1
ATOM 654 C C . ALA A 1 81 ? -9.695 14.334 -11.657 1.00 62.44 81 ALA A C 1
ATOM 656 O O . ALA A 1 81 ? -9.916 15.347 -10.980 1.00 62.44 81 ALA A O 1
ATOM 657 N N . ASP A 1 82 ? -10.189 14.153 -12.883 1.00 64.56 82 ASP A N 1
ATOM 658 C CA . ASP A 1 82 ? -11.136 15.081 -13.479 1.00 64.56 82 ASP A CA 1
ATOM 659 C C . ASP A 1 82 ? -12.347 15.224 -12.560 1.00 64.56 82 ASP A C 1
ATOM 661 O O . ASP A 1 82 ? -12.822 14.272 -11.932 1.00 64.56 82 ASP A O 1
ATOM 665 N N . LYS A 1 83 ? -12.819 16.463 -12.432 1.00 52.34 83 LYS A N 1
ATOM 666 C CA . LYS A 1 83 ? -13.914 16.827 -11.538 1.00 52.34 83 LYS A CA 1
ATOM 667 C C . LYS A 1 83 ? -15.166 16.065 -11.977 1.00 52.34 83 LYS A C 1
ATOM 669 O O . LYS A 1 83 ? -15.818 16.461 -12.939 1.00 52.34 83 LYS A O 1
ATOM 674 N N . TYR A 1 84 ? -15.481 14.970 -11.285 1.00 52.88 84 TYR A N 1
ATOM 675 C CA . TYR A 1 84 ? -16.658 14.151 -11.568 1.00 52.88 84 TYR A CA 1
ATOM 676 C C . TYR A 1 84 ? -17.911 15.043 -11.653 1.00 52.88 84 TYR A C 1
ATOM 678 O O . TYR A 1 84 ? -18.200 15.763 -10.689 1.00 52.88 84 TYR A O 1
ATOM 686 N N . PRO A 1 85 ? -18.680 15.010 -12.755 1.00 53.06 85 PRO A N 1
ATOM 687 C CA . PRO A 1 85 ? -19.926 15.752 -12.867 1.00 53.06 85 PRO A CA 1
ATOM 688 C C . PRO A 1 85 ? -21.024 14.985 -12.121 1.00 53.06 85 PRO A C 1
ATOM 690 O O . PRO A 1 85 ? -21.870 14.330 -12.722 1.00 53.06 85 PRO A O 1
ATOM 693 N N . PHE A 1 86 ? -20.990 15.019 -10.788 1.00 41.84 86 PHE A N 1
ATOM 694 C CA . PHE A 1 86 ? -22.139 14.627 -9.977 1.00 41.84 86 PHE A CA 1
ATOM 695 C C . PHE A 1 86 ? -22.951 15.882 -9.662 1.00 41.84 86 PHE A C 1
ATOM 697 O O . PHE A 1 86 ? -22.649 16.625 -8.727 1.00 41.84 86 PHE A O 1
ATOM 704 N N . ASP A 1 87 ? -23.965 16.126 -10.48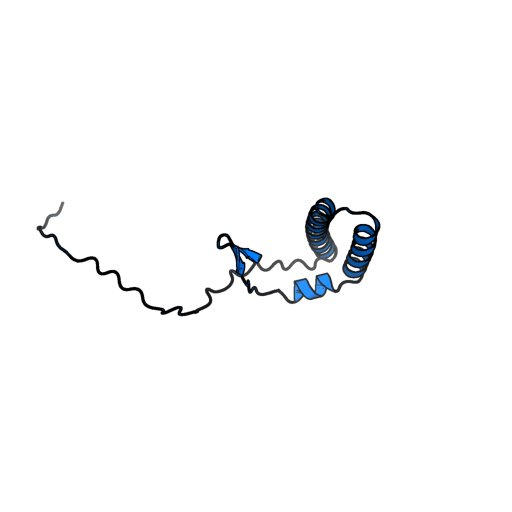9 1.00 54.69 87 ASP A N 1
ATOM 705 C CA . ASP A 1 87 ? -24.978 17.157 -10.287 1.00 54.69 87 ASP A CA 1
ATOM 706 C C . ASP A 1 87 ? -25.869 16.742 -9.102 1.00 54.69 87 ASP A C 1
ATOM 708 O O . ASP A 1 87 ? -26.916 16.112 -9.245 1.00 54.69 87 ASP A O 1
ATOM 712 N N . ALA A 1 88 ? -25.409 17.029 -7.882 1.00 47.59 88 ALA A N 1
ATOM 713 C CA . ALA A 1 88 ? -26.214 16.907 -6.671 1.00 47.59 88 ALA A CA 1
ATOM 714 C C . ALA A 1 88 ? -27.149 18.121 -6.545 1.00 47.59 88 ALA A C 1
ATOM 716 O O . ALA A 1 88 ? -27.095 18.869 -5.570 1.00 47.59 88 ALA A O 1
ATOM 717 N N . GLY A 1 89 ? -28.007 18.325 -7.545 1.00 45.03 89 GLY A N 1
ATOM 718 C CA . GLY A 1 89 ? -29.117 19.269 -7.507 1.00 45.03 89 GLY A CA 1
ATOM 719 C C . GLY A 1 89 ? -30.226 18.781 -6.574 1.00 45.03 89 GLY A C 1
ATOM 720 O O . GLY A 1 89 ? -31.311 18.427 -7.025 1.00 45.03 89 GLY A O 1
ATOM 721 N N . ALA A 1 90 ? -29.962 18.753 -5.266 1.00 41.44 90 ALA A N 1
ATOM 722 C CA . ALA A 1 90 ? -30.992 18.691 -4.237 1.00 41.44 90 ALA A CA 1
ATOM 723 C C . ALA A 1 90 ? -31.115 20.080 -3.600 1.00 41.44 90 ALA A C 1
ATOM 725 O O . ALA A 1 90 ? -30.223 20.559 -2.906 1.00 41.44 90 ALA A O 1
ATOM 726 N N . SER A 1 91 ? -32.239 20.718 -3.908 1.00 45.91 91 SER A N 1
ATOM 727 C CA . SER A 1 91 ? -32.736 21.995 -3.407 1.00 45.91 91 SER A CA 1
ATOM 728 C C . SER A 1 91 ? -32.336 22.352 -1.968 1.00 45.91 91 SER A C 1
ATOM 730 O O . SER A 1 91 ? -32.707 21.653 -1.025 1.00 45.91 91 SER A O 1
ATOM 732 N N . SER A 1 92 ? -31.781 23.546 -1.784 1.00 38.41 92 SER A N 1
ATOM 733 C CA . SER A 1 92 ? -32.186 24.403 -0.669 1.00 38.41 92 SER A CA 1
ATOM 734 C C . SER A 1 92 ? -32.017 25.863 -1.061 1.00 38.41 92 SER A C 1
ATOM 736 O O . SER A 1 92 ? -30.918 26.411 -1.095 1.00 38.41 92 SER A O 1
ATOM 738 N N . SER A 1 93 ? -33.154 26.461 -1.380 1.00 45.19 93 SER A N 1
ATOM 739 C CA . SER A 1 93 ? -33.393 27.888 -1.465 1.00 45.19 93 SER A CA 1
ATOM 740 C C . SER A 1 93 ? -32.875 28.594 -0.211 1.00 45.19 93 SER A C 1
ATOM 742 O O . SER A 1 93 ? -33.323 28.301 0.895 1.00 45.19 93 SER A O 1
ATOM 744 N N . SER A 1 94 ? -32.011 29.585 -0.384 1.00 41.38 94 SER A N 1
ATOM 745 C CA . SER A 1 94 ? -31.948 30.725 0.526 1.00 41.38 94 SER A CA 1
ATOM 746 C C . SER A 1 94 ? -31.815 31.977 -0.324 1.00 41.38 94 SER A C 1
ATOM 748 O O . SER A 1 94 ? -30.748 32.335 -0.814 1.00 41.38 94 SER A O 1
ATOM 750 N N . SER A 1 95 ? -32.976 32.572 -0.552 1.00 42.03 95 SER A N 1
ATOM 751 C CA . SER A 1 95 ? -33.179 33.968 -0.892 1.00 42.03 95 SER A CA 1
ATOM 752 C C . SER A 1 95 ? -32.332 34.868 0.003 1.00 42.03 95 SER A C 1
ATOM 754 O O . SER A 1 95 ? -32.566 34.890 1.210 1.00 42.03 95 SER A O 1
ATOM 756 N N . ASP A 1 96 ? -31.432 35.647 -0.589 1.00 38.31 96 ASP A N 1
ATOM 757 C CA . ASP A 1 96 ? -31.020 36.909 0.011 1.00 38.31 96 ASP A CA 1
ATOM 758 C C . ASP A 1 96 ? -31.508 38.037 -0.891 1.00 38.31 96 ASP A C 1
ATOM 760 O O . ASP A 1 96 ? -31.132 38.174 -2.059 1.00 38.31 96 ASP A O 1
ATOM 764 N N . ALA A 1 97 ? -32.492 38.744 -0.357 1.00 39.56 97 ALA A N 1
ATOM 765 C CA . ALA A 1 97 ? -33.110 39.888 -0.969 1.00 39.56 97 ALA A CA 1
ATOM 766 C C . ALA A 1 97 ? -32.462 41.148 -0.398 1.00 39.56 97 ALA A C 1
ATOM 768 O O . ALA A 1 97 ? -32.439 41.329 0.816 1.00 39.56 97 ALA A O 1
ATOM 769 N N . SER A 1 98 ? -32.181 42.083 -1.308 1.00 39.69 98 SER A N 1
ATOM 770 C CA . SER A 1 98 ? -32.337 43.538 -1.144 1.00 39.69 98 SER A CA 1
ATOM 771 C C . SER A 1 98 ? -31.055 44.381 -1.124 1.00 39.69 98 SER A C 1
ATOM 773 O O . SER A 1 98 ? -30.360 44.502 -0.128 1.00 39.69 98 SER A O 1
ATOM 775 N N . SER A 1 99 ? -30.923 45.135 -2.223 1.00 40.53 99 SER A N 1
ATOM 776 C CA . SER A 1 99 ? -30.898 46.608 -2.241 1.00 40.53 99 SER A CA 1
ATOM 777 C C . SER A 1 99 ? -29.678 47.359 -1.692 1.00 40.53 99 SER A C 1
ATOM 779 O O . SER A 1 99 ? -29.553 47.594 -0.494 1.00 40.53 99 SER A O 1
ATOM 781 N N . SER A 1 100 ? -28.922 47.967 -2.609 1.00 48.81 100 SER A N 1
ATOM 782 C CA . SER A 1 100 ? -28.706 49.432 -2.760 1.00 48.81 100 SER A CA 1
ATOM 783 C C . SER A 1 100 ? -27.574 49.619 -3.792 1.00 48.81 100 SER A C 1
ATOM 785 O O . SER A 1 100 ? -26.643 48.830 -3.811 1.00 48.81 100 SER A O 1
ATOM 787 N N . GLY A 1 101 ? -27.569 50.516 -4.780 1.00 41.12 101 GLY A N 1
ATOM 788 C CA . GLY A 1 101 ? -28.218 51.811 -4.946 1.00 41.12 101 GLY A CA 1
ATOM 789 C C . GLY A 1 101 ? -27.130 52.898 -5.027 1.00 41.12 101 GLY A C 1
ATOM 790 O O . GLY A 1 101 ? -26.517 53.173 -4.004 1.00 41.12 101 GLY A O 1
ATOM 791 N N . SER A 1 102 ? -26.966 53.532 -6.206 1.00 48.50 102 SER A N 1
ATOM 792 C CA . SER A 1 102 ? -26.145 54.741 -6.511 1.00 48.50 102 SER A CA 1
ATOM 793 C C . SER A 1 102 ? -24.614 54.576 -6.523 1.00 48.50 102 SER A C 1
ATOM 795 O O . SER A 1 102 ? -24.077 53.800 -5.754 1.00 48.50 102 SER A O 1
ATOM 797 N N . SER A 1 103 ? -23.788 55.262 -7.325 1.00 49.06 103 SER A N 1
ATOM 798 C CA . SER A 1 103 ? -23.866 56.362 -8.320 1.00 49.06 103 SER A CA 1
ATOM 799 C C . SER A 1 103 ? -22.487 56.375 -9.033 1.00 49.06 103 SER A C 1
ATOM 801 O O . SER A 1 103 ? -21.498 56.105 -8.367 1.00 49.06 103 SER A O 1
ATOM 803 N N . GLY A 1 104 ? -22.304 56.560 -10.345 1.00 44.75 104 GLY A N 1
ATOM 804 C CA . GLY A 1 104 ? -22.426 57.827 -11.079 1.00 44.75 104 GLY A CA 1
ATOM 805 C C . GLY A 1 104 ? -21.049 58.350 -11.563 1.00 44.75 104 GLY A C 1
ATOM 806 O O . GLY A 1 104 ? -20.196 58.609 -10.728 1.00 44.75 104 GLY A O 1
ATOM 807 N N . GLY A 1 105 ? -20.890 58.549 -12.887 1.00 46.56 105 GLY A N 1
ATOM 808 C CA . GLY A 1 105 ? -19.898 59.432 -13.560 1.00 46.56 105 GLY A CA 1
ATOM 809 C C . GLY A 1 105 ? -18.432 58.951 -13.576 1.00 46.56 105 GLY A C 1
ATOM 810 O O . GLY A 1 105 ? -17.955 58.404 -12.602 1.00 46.56 105 GLY A O 1
ATOM 811 N N . GLY A 1 106 ? -17.609 59.085 -14.619 1.00 46.34 106 GLY A N 1
ATOM 812 C CA . GLY A 1 106 ? -17.658 59.888 -15.839 1.00 46.34 106 GLY A CA 1
ATOM 813 C C . GLY A 1 106 ? -16.294 60.570 -16.071 1.00 46.34 106 GLY A C 1
ATOM 814 O O . GLY A 1 106 ? -15.949 61.458 -15.310 1.00 46.34 106 GLY A O 1
ATOM 815 N N . GLY A 1 107 ? -15.577 60.197 -17.144 1.00 45.72 107 GLY A N 1
ATOM 816 C CA . GLY A 1 107 ? -14.730 61.098 -17.954 1.00 45.72 107 GLY A CA 1
ATOM 817 C C . GLY A 1 107 ? -13.275 61.430 -17.549 1.00 45.72 107 GLY A C 1
ATOM 818 O O . GLY A 1 107 ? -12.975 61.689 -16.393 1.00 45.72 107 GLY A O 1
ATOM 819 N N . GLY A 1 108 ? -12.426 61.550 -18.588 1.00 46.06 108 GLY A N 1
ATOM 820 C CA . GLY A 1 108 ? -11.217 62.401 -18.667 1.00 46.06 108 GLY A CA 1
ATOM 821 C C . GLY A 1 108 ? -9.900 61.712 -18.287 1.00 46.06 108 GLY A C 1
ATOM 822 O O . GLY A 1 108 ? -9.703 61.387 -17.129 1.00 46.06 108 GLY A O 1
ATOM 823 N N . ALA A 1 109 ? -9.016 61.322 -19.213 1.00 52.31 109 ALA A N 1
ATOM 824 C CA . ALA A 1 109 ? -8.125 62.157 -20.035 1.00 52.31 109 ALA A CA 1
ATOM 825 C C . ALA A 1 109 ? -7.150 63.018 -19.210 1.00 52.31 109 ALA A C 1
ATOM 827 O O . ALA A 1 109 ? -7.538 64.087 -18.755 1.00 52.31 109 ALA A O 1
ATOM 828 N N . THR A 1 110 ? -5.906 62.544 -19.074 1.00 55.06 110 THR A N 1
ATOM 829 C CA . THR A 1 110 ? -4.649 63.155 -19.568 1.00 55.06 110 THR A CA 1
ATOM 830 C C . THR A 1 110 ? -3.524 62.141 -19.439 1.00 55.06 110 THR A C 1
ATOM 832 O O . THR A 1 110 ? -3.458 61.517 -18.356 1.00 55.06 110 THR A O 1
#